Protein AF-A0AAV7XD16-F1 (afdb_monomer_lite)

Radius of gyration: 19.76 Å; chains: 1; bounding box: 49×24×53 Å

Structure (mmCIF, N/CA/C/O backbone):
data_AF-A0AAV7XD16-F1
#
_entry.id   AF-A0AAV7XD16-F1
#
loop_
_atom_site.group_PDB
_atom_site.id
_atom_site.type_symbol
_atom_site.label_atom_id
_atom_site.label_alt_id
_atom_site.label_comp_id
_atom_site.label_asym_id
_atom_site.label_entity_id
_atom_site.label_seq_id
_atom_site.pdbx_PDB_ins_code
_atom_site.Cartn_x
_atom_site.Cartn_y
_atom_site.Cartn_z
_atom_site.occupancy
_atom_site.B_iso_or_equiv
_atom_site.auth_seq_id
_atom_site.auth_comp_id
_atom_site.auth_asym_id
_atom_site.auth_atom_id
_atom_site.pdbx_PDB_model_num
ATOM 1 N N . MET A 1 1 ? 28.826 -6.488 -19.666 1.00 58.09 1 MET A N 1
ATOM 2 C CA . MET A 1 1 ? 28.669 -5.156 -19.041 1.00 58.09 1 MET A CA 1
ATOM 3 C C . MET A 1 1 ? 27.207 -4.974 -18.677 1.00 58.09 1 MET A C 1
ATOM 5 O O . MET A 1 1 ? 26.361 -5.165 -19.542 1.00 58.09 1 MET A O 1
ATOM 9 N N . ILE A 1 2 ? 26.902 -4.695 -17.409 1.00 67.06 2 ILE A N 1
ATOM 10 C CA . ILE A 1 2 ? 25.528 -4.376 -17.000 1.00 67.06 2 ILE A CA 1
ATOM 11 C C . ILE A 1 2 ? 25.176 -2.966 -17.464 1.00 67.06 2 ILE A C 1
ATOM 13 O O . ILE A 1 2 ? 26.035 -2.087 -17.530 1.00 67.06 2 ILE A O 1
ATOM 17 N N . CYS A 1 3 ? 23.913 -2.755 -17.802 1.00 69.50 3 CYS A N 1
ATOM 18 C CA . CYS A 1 3 ? 23.423 -1.446 -18.172 1.00 69.50 3 CYS A CA 1
ATOM 19 C C . CYS A 1 3 ? 23.432 -0.533 -16.936 1.00 69.50 3 CYS A C 1
ATOM 21 O O . CYS A 1 3 ? 22.629 -0.709 -16.030 1.00 69.50 3 CYS A O 1
ATOM 23 N N . GLY A 1 4 ? 24.297 0.483 -16.889 1.00 72.50 4 GLY A N 1
ATOM 24 C CA . GLY A 1 4 ? 24.268 1.509 -15.830 1.00 72.50 4 GLY A CA 1
ATOM 25 C C . GLY A 1 4 ? 23.013 2.397 -15.855 1.00 72.50 4 GLY A C 1
ATOM 26 O O . GLY A 1 4 ? 22.942 3.383 -15.128 1.00 72.50 4 GLY A O 1
ATOM 27 N N . ARG A 1 5 ? 22.030 2.079 -16.713 1.00 80.44 5 ARG A N 1
ATOM 28 C CA . ARG A 1 5 ? 20.750 2.778 -16.781 1.00 80.44 5 ARG A CA 1
ATOM 29 C C . ARG A 1 5 ? 19.844 2.359 -15.644 1.00 80.44 5 ARG A C 1
ATOM 31 O O . ARG A 1 5 ? 20.054 1.405 -14.903 1.00 80.44 5 ARG A O 1
ATOM 38 N N . THR A 1 6 ? 18.784 3.115 -15.546 1.00 80.94 6 THR A N 1
ATOM 39 C CA . THR A 1 6 ? 18.104 3.403 -14.318 1.00 80.94 6 THR A CA 1
ATOM 40 C C . THR A 1 6 ? 16.620 3.194 -14.631 1.00 80.94 6 THR A C 1
ATOM 42 O O . THR A 1 6 ? 16.165 3.521 -15.731 1.00 80.94 6 THR A O 1
ATOM 45 N N . LYS A 1 7 ? 15.888 2.455 -13.786 1.00 80.75 7 LYS A N 1
ATOM 46 C CA . LYS A 1 7 ? 14.534 1.986 -14.136 1.00 80.75 7 LYS A CA 1
ATOM 47 C C . LYS A 1 7 ? 13.590 3.190 -14.302 1.00 80.75 7 LYS A C 1
ATOM 49 O O . LYS A 1 7 ? 13.417 3.924 -13.325 1.00 80.75 7 LYS A O 1
ATOM 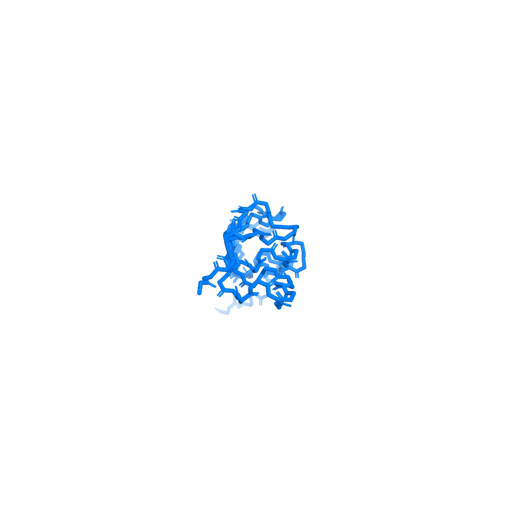54 N N . PRO A 1 8 ? 12.973 3.393 -15.483 1.00 72.12 8 PRO A N 1
ATOM 55 C CA . PRO A 1 8 ? 12.052 4.507 -15.690 1.00 72.12 8 PRO A CA 1
ATOM 56 C C . PRO A 1 8 ? 10.834 4.349 -14.772 1.00 72.12 8 PRO A C 1
ATOM 58 O O . PRO A 1 8 ? 10.316 3.244 -14.617 1.00 72.12 8 PRO A O 1
ATOM 61 N N . GLY A 1 9 ? 10.409 5.440 -14.131 1.00 70.75 9 GLY A N 1
ATOM 62 C CA . GLY A 1 9 ? 9.250 5.443 -13.229 1.00 70.75 9 GLY A CA 1
ATOM 63 C C . GLY A 1 9 ? 9.507 4.896 -11.822 1.00 70.75 9 GLY A C 1
ATOM 64 O O . GLY A 1 9 ? 8.560 4.730 -11.062 1.00 70.75 9 GLY A O 1
ATOM 65 N N . CYS A 1 10 ? 10.759 4.622 -11.442 1.00 76.19 10 CYS A N 1
ATOM 66 C CA . CYS A 1 10 ? 11.071 4.259 -10.063 1.00 76.19 10 CYS A CA 1
ATOM 67 C C . CYS A 1 10 ? 11.648 5.449 -9.290 1.00 76.19 10 CYS A C 1
ATOM 69 O O . CYS A 1 10 ? 12.763 5.886 -9.572 1.00 76.19 10 CYS A O 1
ATOM 71 N N . SER A 1 11 ? 10.931 5.917 -8.264 1.00 72.44 11 SER A N 1
ATOM 72 C CA . SER A 1 11 ? 11.336 7.052 -7.413 1.00 72.44 11 SER A CA 1
ATOM 73 C C . SER A 1 11 ? 12.666 6.836 -6.684 1.00 72.44 11 SER A C 1
ATOM 75 O O . SER A 1 11 ? 13.329 7.793 -6.308 1.00 72.44 11 SER A O 1
ATOM 77 N N . MET A 1 12 ? 13.071 5.575 -6.498 1.00 69.56 12 MET A N 1
ATOM 78 C CA . MET A 1 12 ? 14.339 5.187 -5.864 1.00 69.56 12 MET A CA 1
ATOM 79 C C . MET A 1 12 ? 15.454 4.897 -6.874 1.00 69.56 12 MET A C 1
ATOM 81 O O . MET A 1 12 ? 16.534 4.448 -6.506 1.00 69.56 12 MET A O 1
ATOM 85 N N . GLN A 1 13 ? 15.186 5.140 -8.158 1.00 74.56 13 GLN A N 1
ATOM 86 C CA . GLN A 1 13 ? 16.166 5.123 -9.229 1.00 74.56 13 GLN A CA 1
ATOM 87 C C . GLN A 1 13 ? 17.024 3.840 -9.276 1.00 74.56 13 GLN A C 1
ATOM 89 O O . GLN A 1 13 ? 18.244 3.874 -9.401 1.00 74.56 13 GLN A O 1
ATOM 94 N N . HIS A 1 14 ? 16.383 2.669 -9.191 1.00 83.06 14 HIS A N 1
ATOM 95 C CA . HIS A 1 14 ? 17.114 1.402 -9.188 1.00 83.06 14 HIS A CA 1
ATOM 96 C C . HIS A 1 14 ? 17.863 1.144 -10.495 1.00 83.06 14 HIS A C 1
ATOM 98 O O . HIS A 1 14 ? 17.347 1.376 -11.592 1.00 83.06 14 HIS A O 1
ATOM 104 N N . ILE A 1 15 ? 19.065 0.591 -10.361 1.00 82.00 15 ILE A N 1
ATOM 105 C CA . ILE A 1 15 ? 19.943 0.276 -11.483 1.00 82.00 15 ILE A CA 1
ATOM 106 C C . ILE A 1 15 ? 19.420 -0.971 -12.197 1.00 82.00 15 ILE A C 1
ATOM 108 O O . ILE A 1 15 ? 19.076 -1.989 -11.590 1.00 82.00 15 ILE A O 1
ATOM 112 N N . CYS A 1 16 ? 19.348 -0.900 -13.516 1.00 81.62 16 CYS A N 1
ATOM 113 C CA . CYS A 1 16 ? 18.924 -2.006 -14.343 1.00 81.62 16 CYS A CA 1
ATOM 114 C C . CYS A 1 16 ? 20.057 -3.016 -14.524 1.00 81.62 16 CYS A C 1
ATOM 116 O O . CYS A 1 16 ? 20.951 -2.837 -15.337 1.00 81.62 16 CYS A O 1
ATOM 118 N N . ARG A 1 17 ? 19.971 -4.157 -13.837 1.00 77.25 17 ARG A N 1
ATOM 119 C CA . ARG A 1 17 ? 20.962 -5.237 -13.988 1.00 77.25 17 ARG A CA 1
ATOM 120 C C . ARG A 1 17 ? 20.873 -6.002 -15.325 1.00 77.25 17 ARG A C 1
ATOM 122 O O . ARG A 1 17 ? 21.654 -6.922 -15.538 1.00 77.25 17 ARG A O 1
ATOM 129 N N . LYS A 1 18 ? 19.931 -5.659 -16.215 1.00 78.12 18 LYS A N 1
ATOM 130 C CA . LYS A 1 18 ? 19.819 -6.288 -17.543 1.00 78.12 18 LYS A CA 1
ATOM 131 C C . LYS A 1 18 ? 20.859 -5.725 -18.520 1.00 78.12 18 LYS A C 1
ATOM 133 O O . LYS A 1 18 ? 21.521 -4.721 -18.257 1.00 78.12 18 LYS A O 1
ATOM 138 N N . GLU A 1 19 ? 21.007 -6.403 -19.649 1.00 79.81 19 GLU A N 1
ATOM 139 C CA . GLU A 1 19 ? 21.876 -5.992 -20.751 1.00 79.81 19 GLU A CA 1
ATOM 140 C C . GLU A 1 19 ? 21.350 -4.718 -21.428 1.00 79.81 19 GLU A C 1
ATOM 142 O O . GLU A 1 19 ? 20.143 -4.503 -21.505 1.00 79.81 19 GLU A O 1
ATOM 147 N N . CYS A 1 20 ? 22.244 -3.873 -21.951 1.00 76.88 20 CYS A N 1
ATOM 148 C CA . CYS A 1 20 ? 21.880 -2.590 -22.571 1.00 76.88 20 CYS A CA 1
ATOM 149 C C . CYS A 1 20 ? 20.882 -2.712 -23.737 1.00 76.88 20 CYS A C 1
ATOM 151 O O . CYS A 1 20 ? 20.109 -1.784 -23.973 1.00 76.88 20 CYS A O 1
ATOM 153 N N . HIS A 1 21 ? 20.886 -3.825 -24.465 1.00 81.38 21 HIS A N 1
ATOM 154 C CA . HIS A 1 21 ? 19.953 -4.039 -25.573 1.00 81.38 21 HIS A CA 1
ATOM 155 C C . HIS A 1 21 ? 18.558 -4.479 -25.121 1.00 81.38 21 HIS A C 1
ATOM 157 O O . HIS A 1 21 ? 17.621 -4.430 -25.911 1.00 81.38 21 HIS A O 1
ATOM 163 N N . VAL A 1 22 ? 18.395 -4.883 -23.859 1.00 81.69 22 VAL A N 1
ATOM 164 C CA . VAL A 1 22 ? 17.124 -5.395 -23.355 1.00 81.69 22 VAL A CA 1
ATOM 165 C C . VAL A 1 22 ? 16.360 -4.265 -22.668 1.00 81.69 22 VAL A C 1
ATOM 167 O O . VAL A 1 22 ? 16.908 -3.611 -21.771 1.00 81.69 22 VAL A O 1
ATOM 170 N N . PRO A 1 23 ? 15.082 -4.033 -23.022 1.00 79.56 23 PRO A N 1
ATOM 171 C CA . PRO A 1 23 ? 14.257 -3.088 -22.297 1.00 79.56 23 PRO A CA 1
ATOM 172 C C . PRO A 1 23 ? 14.184 -3.521 -20.837 1.00 79.56 23 PRO A C 1
ATOM 1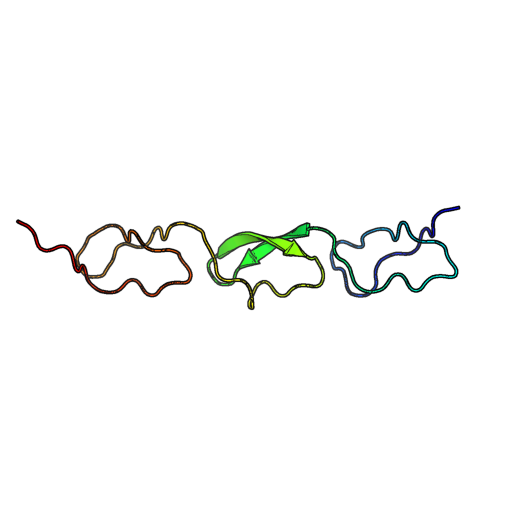74 O O . PRO A 1 23 ? 13.788 -4.635 -20.486 1.00 79.56 23 PRO A O 1
ATOM 177 N N . CYS A 1 24 ? 14.599 -2.611 -19.965 1.00 76.25 24 CYS A N 1
ATOM 178 C CA . CYS A 1 24 ? 14.640 -2.872 -18.543 1.00 76.25 24 CYS A CA 1
ATOM 179 C C . CYS A 1 24 ? 13.244 -3.188 -17.982 1.00 76.25 24 CYS A C 1
ATOM 181 O O . CYS A 1 24 ? 13.156 -3.955 -17.027 1.00 76.25 24 CYS A O 1
ATOM 183 N N . GLY A 1 25 ? 12.172 -2.673 -18.587 1.00 79.31 25 GLY A N 1
ATOM 184 C CA . GLY A 1 25 ? 10.813 -2.851 -18.085 1.00 79.31 25 GLY A CA 1
ATOM 185 C C . GLY A 1 25 ? 10.614 -2.187 -16.723 1.00 79.31 25 GLY A C 1
ATOM 186 O O . GLY A 1 25 ? 11.458 -1.406 -16.267 1.00 79.31 25 GLY A O 1
ATOM 187 N N . GLY A 1 26 ? 9.496 -2.521 -16.084 1.00 78.00 26 GLY A N 1
ATOM 188 C CA . GLY A 1 26 ? 9.132 -2.003 -14.775 1.00 78.00 26 GLY A CA 1
ATOM 189 C C . GLY A 1 26 ? 10.067 -2.454 -13.648 1.00 78.00 26 GLY A C 1
ATOM 190 O O . GLY A 1 26 ? 10.943 -3.317 -13.804 1.00 78.00 26 GLY A O 1
ATOM 191 N N . CYS A 1 27 ? 9.945 -1.779 -12.509 1.00 84.00 27 CYS A N 1
ATOM 192 C CA . CYS A 1 27 ? 10.809 -1.997 -11.363 1.00 84.00 27 CYS A CA 1
ATOM 193 C C . CYS A 1 27 ? 10.151 -2.936 -10.342 1.00 84.00 27 CYS A C 1
ATOM 195 O O . CYS A 1 27 ? 9.336 -2.504 -9.532 1.00 84.00 27 CYS A O 1
ATOM 197 N N . ASP A 1 28 ? 10.593 -4.194 -10.357 1.00 81.94 28 ASP A N 1
ATOM 198 C CA . ASP A 1 28 ? 10.181 -5.279 -9.445 1.00 81.94 28 ASP A CA 1
ATOM 199 C C . ASP A 1 28 ? 10.852 -5.200 -8.054 1.00 81.94 28 ASP A C 1
ATOM 201 O O . ASP A 1 28 ? 10.639 -6.016 -7.162 1.00 81.94 28 ASP A O 1
ATOM 205 N N . VAL A 1 29 ? 11.715 -4.202 -7.836 1.00 84.88 29 VAL A N 1
ATOM 206 C CA . VAL A 1 29 ? 12.430 -4.064 -6.564 1.00 84.88 29 VAL A CA 1
ATOM 207 C C . VAL A 1 29 ? 11.438 -3.727 -5.459 1.00 84.88 29 VAL A C 1
ATOM 209 O O . VAL A 1 29 ? 10.723 -2.728 -5.545 1.00 84.88 29 VAL A O 1
ATOM 212 N N . LYS A 1 30 ? 11.435 -4.537 -4.399 1.00 88.31 30 LYS A N 1
ATOM 213 C CA . LYS A 1 30 ? 10.612 -4.312 -3.211 1.00 88.31 30 LYS A CA 1
ATOM 214 C C . LYS A 1 30 ? 11.159 -3.132 -2.409 1.00 88.31 30 LYS A C 1
ATOM 216 O O . LYS A 1 30 ? 12.204 -3.245 -1.773 1.00 88.31 30 LYS A O 1
ATOM 221 N N . VAL A 1 31 ? 10.435 -2.025 -2.427 1.00 88.06 31 VAL A N 1
ATOM 222 C CA . VAL A 1 31 ? 10.689 -0.812 -1.647 1.00 88.06 31 VAL A CA 1
ATOM 223 C C . VAL A 1 31 ? 9.694 -0.694 -0.508 1.00 88.06 31 VAL A C 1
ATOM 225 O O . VAL A 1 31 ? 8.559 -1.155 -0.596 1.00 88.06 31 VAL A O 1
ATOM 228 N N . GLU A 1 32 ? 10.120 -0.069 0.579 1.00 89.94 32 GLU A N 1
ATOM 229 C CA . GLU A 1 32 ? 9.221 0.274 1.672 1.00 89.94 32 GLU A CA 1
ATOM 230 C C . GLU A 1 32 ? 8.396 1.505 1.274 1.00 89.94 32 GLU A C 1
ATOM 232 O O . GLU A 1 32 ? 8.944 2.586 1.067 1.00 89.94 32 GLU A O 1
ATOM 237 N N . LYS A 1 33 ? 7.083 1.327 1.121 1.00 88.50 33 LYS A N 1
ATOM 238 C CA . LYS A 1 33 ? 6.120 2.398 0.849 1.00 88.50 33 LYS A CA 1
ATOM 239 C C . LYS A 1 33 ? 5.196 2.573 2.042 1.00 88.50 33 LYS A C 1
ATOM 241 O O . LYS A 1 33 ? 4.803 1.595 2.676 1.00 88.50 33 LYS A O 1
ATOM 246 N N . GLU A 1 34 ? 4.830 3.813 2.327 1.00 88.94 34 GLU A N 1
ATOM 247 C CA . GLU A 1 34 ? 3.813 4.121 3.326 1.00 88.94 34 GLU A CA 1
ATOM 248 C C . GLU A 1 34 ? 2.425 4.046 2.683 1.00 88.94 34 GLU A C 1
ATOM 250 O O . GLU A 1 34 ? 2.170 4.652 1.643 1.00 88.94 34 GLU A O 1
ATOM 255 N N . LEU A 1 35 ? 1.545 3.235 3.267 1.00 88.69 35 LEU A N 1
ATOM 256 C CA . LEU A 1 35 ? 0.159 3.105 2.835 1.00 88.69 35 LEU A CA 1
ATOM 257 C C . LEU A 1 35 ? -0.644 4.334 3.272 1.00 88.69 35 LEU A C 1
ATOM 259 O O . LEU A 1 35 ? -0.290 4.968 4.266 1.00 88.69 35 LEU A O 1
ATOM 263 N N . PRO A 1 36 ? -1.802 4.608 2.643 1.00 83.12 36 PRO A N 1
ATOM 264 C CA . PRO A 1 36 ? -2.699 5.689 3.071 1.00 83.12 36 PRO A CA 1
ATOM 265 C C . PRO A 1 36 ? -3.188 5.547 4.524 1.00 83.12 36 PRO A C 1
ATOM 267 O O . PRO A 1 36 ? -3.681 6.499 5.115 1.00 83.12 36 PRO A O 1
ATOM 270 N N . CYS A 1 37 ? -3.044 4.363 5.125 1.00 81.69 37 CYS A N 1
ATOM 271 C CA . CYS A 1 37 ? -3.319 4.135 6.540 1.00 81.69 37 CYS A CA 1
ATOM 272 C C . CYS A 1 37 ? -2.145 4.468 7.485 1.00 81.69 37 CYS A C 1
ATOM 274 O O . CYS A 1 37 ? -2.271 4.229 8.685 1.00 81.69 37 CYS A O 1
ATOM 276 N N . GLY A 1 38 ? -1.008 4.948 6.968 1.00 84.12 38 GLY A N 1
ATOM 277 C CA . GLY A 1 38 ? 0.208 5.279 7.723 1.00 84.12 38 GLY A CA 1
ATOM 278 C C . GLY A 1 38 ? 1.108 4.085 8.065 1.00 84.12 38 GLY A C 1
ATOM 279 O O . GLY A 1 38 ? 2.070 4.227 8.815 1.00 84.12 38 GLY A O 1
ATOM 280 N N . HIS A 1 39 ? 0.807 2.885 7.560 1.00 86.50 39 HIS A N 1
ATOM 281 C CA . HIS A 1 39 ? 1.656 1.710 7.772 1.00 86.50 39 HIS A CA 1
ATOM 282 C C . HIS A 1 39 ? 2.682 1.571 6.655 1.00 86.50 39 HIS A C 1
ATOM 284 O O . HIS A 1 39 ? 2.344 1.673 5.479 1.00 86.50 39 HIS A O 1
ATOM 290 N N . LYS A 1 40 ? 3.924 1.258 7.018 1.00 88.31 40 LYS A N 1
ATOM 291 C CA . LYS A 1 40 ? 4.990 0.976 6.056 1.00 88.31 40 LYS A CA 1
ATOM 292 C C . LYS A 1 40 ? 4.922 -0.475 5.592 1.00 88.31 40 LYS A C 1
ATOM 294 O O . LYS A 1 40 ? 4.779 -1.386 6.407 1.00 88.31 40 LYS A O 1
ATOM 299 N N . TYR A 1 41 ? 5.022 -0.697 4.288 1.00 87.56 41 TYR A N 1
ATOM 300 C CA . TYR A 1 41 ? 4.927 -2.021 3.683 1.00 87.56 41 TYR A CA 1
ATOM 301 C C . TYR A 1 41 ? 5.909 -2.176 2.531 1.00 87.56 41 TYR A C 1
ATOM 303 O O . TYR A 1 41 ? 6.156 -1.237 1.780 1.00 87.56 41 TYR A O 1
ATOM 311 N N . LYS A 1 42 ? 6.453 -3.383 2.360 1.00 89.69 42 LYS A N 1
ATOM 312 C CA . LYS A 1 42 ? 7.358 -3.688 1.246 1.00 89.69 42 LYS A CA 1
ATOM 313 C C . LYS A 1 42 ? 6.553 -4.042 0.000 1.00 89.69 42 LYS A C 1
ATOM 315 O O . LYS A 1 42 ? 5.946 -5.111 -0.056 1.00 89.69 42 LYS A O 1
ATOM 320 N N . LEU A 1 43 ? 6.561 -3.150 -0.981 1.00 88.25 43 LEU A N 1
ATOM 321 C CA . LEU A 1 43 ? 5.867 -3.284 -2.260 1.00 88.25 43 LEU A CA 1
ATOM 322 C C . LEU A 1 43 ? 6.831 -3.080 -3.409 1.00 88.25 43 LEU A C 1
ATOM 324 O O . LEU A 1 43 ? 7.858 -2.432 -3.255 1.00 88.25 43 LEU A O 1
ATOM 328 N N . GLU A 1 44 ? 6.514 -3.634 -4.570 1.00 87.88 44 GLU A N 1
ATOM 329 C CA . GLU A 1 44 ? 7.312 -3.380 -5.764 1.00 87.88 44 GLU A CA 1
ATOM 330 C C . GLU A 1 44 ? 7.336 -1.875 -6.066 1.00 87.88 44 GLU A C 1
ATOM 332 O O . GLU A 1 44 ? 6.347 -1.167 -5.862 1.00 87.88 44 GLU A O 1
ATOM 337 N N . CYS A 1 45 ? 8.469 -1.355 -6.543 1.00 86.06 45 CYS A N 1
ATOM 338 C CA . CYS A 1 45 ? 8.604 0.072 -6.845 1.00 86.06 45 CYS A CA 1
ATOM 339 C C . CYS A 1 45 ? 7.540 0.525 -7.854 1.00 86.06 45 CYS A C 1
ATOM 341 O O . CYS A 1 45 ? 6.990 1.614 -7.703 1.00 86.06 45 CYS A O 1
ATOM 343 N N . GLN A 1 46 ? 7.196 -0.343 -8.807 1.00 84.25 46 GLN A N 1
ATOM 344 C CA . GLN A 1 46 ? 6.118 -0.138 -9.776 1.00 84.25 46 GLN A CA 1
ATOM 345 C C . GLN A 1 46 ? 4.693 -0.328 -9.224 1.00 84.25 46 GLN A C 1
ATOM 347 O O . GLN A 1 46 ? 3.752 0.076 -9.891 1.00 84.25 46 GLN A O 1
ATOM 352 N N . ALA A 1 47 ? 4.515 -0.953 -8.055 1.00 86.56 47 ALA A N 1
ATOM 353 C CA . ALA A 1 47 ? 3.195 -1.250 -7.500 1.00 86.56 47 ALA A CA 1
ATOM 354 C C . ALA A 1 47 ? 2.660 -0.093 -6.649 1.00 86.56 47 ALA A C 1
ATOM 356 O O . ALA A 1 47 ? 3.400 0.508 -5.861 1.00 86.56 47 ALA A O 1
ATOM 357 N N . ASP A 1 48 ? 1.366 0.190 -6.753 1.00 85.88 48 ASP A N 1
ATOM 358 C CA . ASP A 1 48 ? 0.722 1.252 -5.989 1.00 85.88 48 ASP A CA 1
ATOM 359 C C . ASP A 1 48 ? 0.434 0.836 -4.535 1.00 85.88 48 ASP A C 1
ATOM 361 O O . ASP A 1 48 ? -0.180 -0.205 -4.288 1.00 85.88 48 ASP A O 1
ATOM 365 N N . PRO A 1 49 ? 0.824 1.649 -3.533 1.00 84.88 49 PRO A N 1
ATOM 366 C C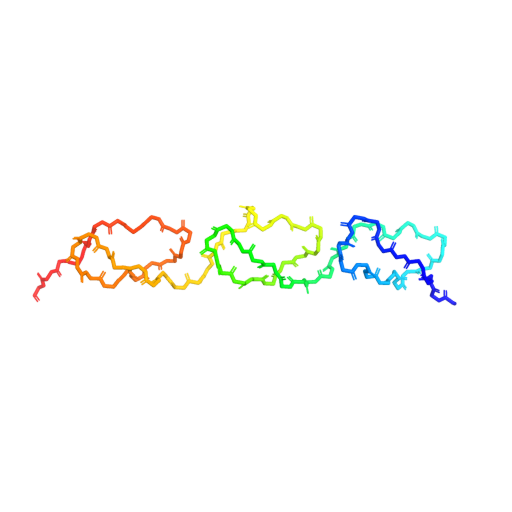A . PRO A 1 49 ? 0.514 1.365 -2.133 1.00 84.88 49 PRO A CA 1
ATOM 367 C C . PRO A 1 49 ? -0.982 1.462 -1.823 1.00 84.88 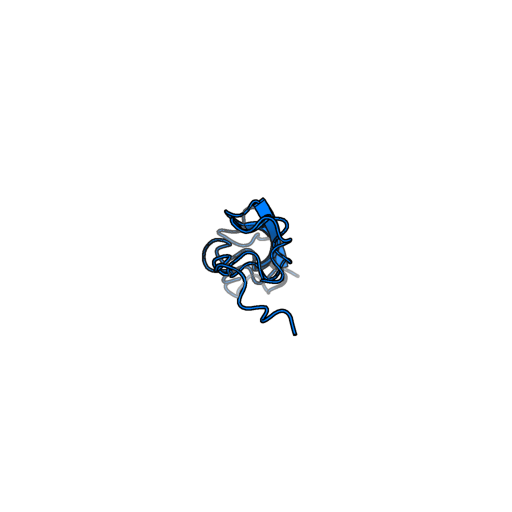49 PRO A C 1
ATOM 369 O O . PRO A 1 49 ? -1.428 0.881 -0.839 1.00 84.88 49 PRO A O 1
ATOM 372 N N . ALA A 1 50 ? -1.753 2.167 -2.654 1.00 82.81 50 ALA A N 1
ATOM 373 C CA . ALA A 1 50 ? -3.204 2.248 -2.534 1.00 82.81 50 ALA A CA 1
ATOM 374 C C . ALA A 1 50 ? -3.903 0.925 -2.888 1.00 82.81 50 ALA A C 1
ATOM 376 O O . ALA A 1 50 ? -4.925 0.606 -2.288 1.00 82.81 50 ALA A O 1
ATOM 377 N N . ASP A 1 51 ? -3.334 0.141 -3.810 1.00 85.81 51 ASP A N 1
ATOM 378 C CA . ASP A 1 51 ? -3.858 -1.181 -4.176 1.00 85.81 51 ASP A CA 1
ATOM 379 C C . ASP A 1 51 ? -3.566 -2.224 -3.082 1.00 85.81 51 ASP A C 1
ATOM 381 O O . ASP A 1 51 ? -4.298 -3.197 -2.879 1.00 85.81 51 ASP A O 1
ATOM 385 N N . LYS A 1 52 ? -2.509 -1.998 -2.289 1.00 85.69 52 LYS A N 1
ATOM 386 C CA . LYS A 1 52 ? -2.142 -2.931 -1.231 1.00 85.69 52 LYS A CA 1
ATOM 387 C C . LYS A 1 52 ? -3.048 -2.813 -0.009 1.00 85.69 52 LYS A C 1
ATOM 389 O O . LYS A 1 52 ? -3.041 -1.833 0.731 1.00 85.69 52 LYS A O 1
ATOM 394 N N . GLN A 1 53 ? -3.684 -3.930 0.324 1.00 83.88 53 GLN A N 1
ATOM 395 C CA . GLN A 1 53 ? -4.358 -4.107 1.604 1.00 83.88 53 GLN A CA 1
ATOM 396 C C . GLN A 1 53 ? -3.348 -4.233 2.751 1.00 83.88 53 GLN A C 1
ATOM 398 O O . GLN A 1 53 ? -2.521 -5.148 2.798 1.00 83.88 53 GLN A O 1
ATOM 403 N N . CYS A 1 54 ? -3.431 -3.311 3.708 1.00 84.69 54 CYS A N 1
ATOM 404 C CA . CYS A 1 54 ? -2.594 -3.322 4.897 1.00 84.69 54 CYS A CA 1
ATOM 405 C C . CYS A 1 54 ? -2.884 -4.547 5.780 1.00 84.69 54 CYS A C 1
ATOM 407 O O . CYS A 1 54 ? -3.949 -4.644 6.395 1.00 84.69 54 CYS A O 1
ATOM 409 N N . THR A 1 55 ? -1.918 -5.461 5.894 1.00 82.38 55 THR A N 1
ATOM 410 C CA . THR A 1 55 ? -1.997 -6.641 6.776 1.00 82.38 55 THR A CA 1
ATOM 411 C C . THR A 1 55 ? -1.424 -6.383 8.174 1.00 82.38 55 THR A C 1
ATOM 413 O O . THR A 1 55 ? -1.170 -7.325 8.920 1.00 82.38 55 THR A O 1
ATOM 416 N N . TYR A 1 56 ? -1.183 -5.122 8.548 1.00 83.00 56 TYR A N 1
ATOM 417 C CA . TYR A 1 56 ? -0.846 -4.792 9.932 1.00 83.00 56 TYR A CA 1
ATOM 418 C C . TYR A 1 56 ? -2.074 -4.912 10.828 1.00 83.00 56 TYR A C 1
ATOM 420 O O . TYR A 1 56 ? -3.194 -4.587 10.423 1.00 83.00 56 TYR A O 1
ATOM 428 N N . ARG A 1 57 ? -1.846 -5.339 12.075 1.00 79.56 57 ARG A N 1
ATOM 429 C CA . ARG A 1 57 ? -2.882 -5.359 13.107 1.00 79.56 57 ARG A CA 1
ATOM 430 C C . ARG A 1 57 ? -3.380 -3.943 13.352 1.00 79.56 57 ARG A C 1
ATOM 432 O O . ARG A 1 57 ? -2.587 -3.027 13.576 1.00 79.56 57 ARG A O 1
ATOM 439 N N . CYS A 1 58 ? -4.693 -3.772 13.322 1.00 79.94 58 CYS A N 1
ATOM 440 C CA . CYS A 1 58 ? -5.302 -2.489 13.597 1.00 79.94 58 CYS A CA 1
ATOM 441 C C . CYS A 1 58 ? -5.016 -2.085 15.051 1.00 79.94 58 CYS A C 1
ATOM 443 O O . CYS A 1 58 ? -5.347 -2.811 15.982 1.00 79.94 58 CYS A O 1
ATOM 445 N N . LYS A 1 59 ? -4.403 -0.915 15.254 1.00 73.56 59 LYS A N 1
ATOM 446 C CA . LYS A 1 59 ? -4.206 -0.333 16.595 1.00 73.56 59 LYS A CA 1
ATOM 447 C C . LYS A 1 59 ? -5.396 0.518 17.051 1.00 73.56 59 LYS A C 1
ATOM 449 O O . LYS A 1 59 ? -5.328 1.148 18.100 1.00 73.56 59 LYS A O 1
ATOM 454 N N . ARG A 1 60 ? -6.473 0.578 16.256 1.00 74.62 60 ARG A N 1
ATOM 455 C CA . ARG A 1 60 ? -7.680 1.327 16.615 1.00 74.62 60 ARG A CA 1
ATOM 456 C C . ARG A 1 60 ? -8.444 0.588 17.710 1.00 74.62 60 ARG A C 1
ATOM 458 O O . ARG A 1 60 ? -8.494 -0.643 17.734 1.00 74.62 60 ARG A O 1
ATOM 465 N N . VAL A 1 61 ? -9.085 1.359 18.574 1.00 72.88 61 VAL A N 1
ATOM 466 C CA . VAL A 1 61 ? -10.088 0.858 19.510 1.00 72.88 61 VAL A CA 1
ATOM 467 C C . VAL A 1 61 ? -11.437 0.945 18.799 1.00 72.88 61 VAL A C 1
ATOM 469 O O . VAL A 1 61 ? -11.766 1.979 18.217 1.00 72.88 61 VAL A O 1
ATOM 472 N N . ALA A 1 62 ? -12.177 -0.160 18.753 1.00 72.00 62 ALA A N 1
ATOM 473 C CA . ALA A 1 62 ? -13.521 -0.176 18.189 1.00 72.00 62 ALA A CA 1
ATOM 474 C C . ALA A 1 62 ? -14.459 0.700 19.037 1.00 72.00 62 ALA A C 1
ATOM 476 O O . ALA A 1 62 ? -14.194 0.941 20.213 1.00 72.00 62 ALA A O 1
ATOM 477 N N . ALA A 1 63 ? -15.589 1.135 18.471 1.00 69.50 63 ALA A N 1
ATOM 478 C CA . ALA A 1 63 ? -16.556 1.984 19.180 1.00 69.50 63 ALA A CA 1
ATOM 479 C C . ALA A 1 63 ? -17.090 1.361 20.489 1.00 69.50 63 ALA A C 1
ATOM 481 O O . ALA A 1 63 ? -17.547 2.073 21.372 1.00 69.50 63 ALA A O 1
ATOM 482 N N . CYS A 1 64 ? -16.987 0.036 20.641 1.00 73.56 64 CYS A N 1
ATOM 483 C CA . CYS A 1 64 ? -17.318 -0.687 21.868 1.00 73.56 64 CYS A CA 1
ATOM 484 C C . CYS A 1 64 ? -16.237 -0.616 22.968 1.00 73.56 64 CYS A C 1
ATOM 486 O O . CYS A 1 64 ? -16.381 -1.292 23.981 1.00 73.56 64 CYS A O 1
ATOM 488 N N . GLY A 1 65 ? -15.136 0.118 22.766 1.00 73.44 65 GLY A N 1
ATOM 489 C CA . GLY A 1 65 ? -14.046 0.260 23.741 1.00 73.44 65 GLY A CA 1
ATOM 490 C C . GLY A 1 65 ? -12.995 -0.858 23.724 1.00 73.44 65 GLY A C 1
ATOM 491 O O . GLY A 1 65 ? -12.054 -0.818 24.510 1.00 73.44 65 GLY A O 1
ATOM 492 N N . HIS A 1 66 ? -13.103 -1.837 22.818 1.00 76.31 66 HIS A N 1
ATOM 493 C CA . HIS A 1 66 ? -12.160 -2.959 22.719 1.00 76.31 66 HIS A CA 1
ATOM 494 C C . HIS A 1 66 ? -11.102 -2.751 21.629 1.00 76.31 66 HIS A C 1
ATOM 496 O O . HIS A 1 66 ? -11.374 -2.163 20.580 1.00 76.31 66 HIS A O 1
ATOM 502 N N . ALA A 1 67 ? -9.893 -3.282 21.844 1.00 73.12 67 ALA A N 1
ATOM 503 C CA . ALA A 1 67 ? -8.839 -3.274 20.833 1.00 73.12 67 ALA A CA 1
ATOM 504 C C . ALA A 1 67 ? -9.279 -4.067 19.592 1.00 73.12 67 ALA A C 1
ATOM 506 O O . ALA A 1 67 ? -9.652 -5.238 19.684 1.00 73.12 67 ALA A O 1
ATOM 507 N N . CYS A 1 68 ? -9.230 -3.434 18.419 1.00 76.81 68 CYS A N 1
ATOM 508 C CA . CYS A 1 68 ? -9.642 -4.060 17.170 1.00 76.81 68 CYS A CA 1
ATOM 509 C C . CYS A 1 68 ? -8.692 -5.228 16.843 1.00 76.81 68 CYS A C 1
ATOM 511 O O . CYS A 1 68 ? -7.511 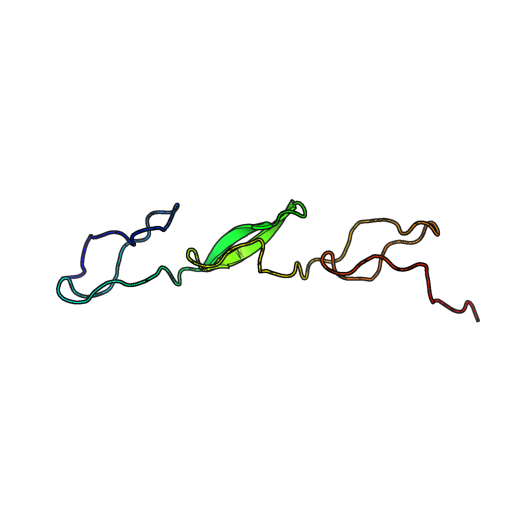-5.043 16.560 1.00 76.81 68 CYS A O 1
ATOM 513 N N . GLY A 1 69 ? -9.203 -6.462 16.891 1.00 71.75 69 GLY A N 1
ATOM 514 C CA . GLY A 1 69 ? -8.437 -7.671 16.558 1.00 71.75 69 GLY A CA 1
ATOM 515 C C . GLY A 1 69 ? -8.204 -7.874 15.057 1.00 71.75 69 GLY A C 1
ATOM 516 O O . GLY A 1 69 ? -7.525 -8.821 14.673 1.00 71.75 69 GLY A O 1
ATOM 517 N N . LYS A 1 70 ? -8.778 -7.001 14.224 1.00 78.75 70 LYS A N 1
ATOM 518 C CA . LYS A 1 70 ? -8.776 -7.088 12.763 1.00 78.75 70 LYS A CA 1
ATOM 519 C C . LYS A 1 70 ? -7.550 -6.430 12.125 1.00 78.75 70 LYS A C 1
ATOM 521 O O . LYS A 1 70 ? -6.773 -5.729 12.784 1.00 78.75 70 LYS A O 1
ATOM 526 N N . LEU A 1 71 ? -7.382 -6.647 10.824 1.00 83.88 71 LEU A N 1
ATOM 527 C CA . LEU A 1 71 ? -6.340 -6.008 10.021 1.00 83.88 71 LEU A CA 1
ATOM 528 C C . LEU A 1 71 ? -6.708 -4.554 9.699 1.00 83.88 71 LEU A C 1
ATOM 530 O O . LEU A 1 71 ? -7.874 -4.176 9.698 1.00 83.88 71 LEU A O 1
ATOM 534 N N . CYS A 1 72 ? -5.712 -3.707 9.439 1.00 82.94 72 CYS A N 1
ATOM 535 C CA . CYS A 1 72 ? -5.925 -2.272 9.230 1.00 82.94 72 CYS A CA 1
ATOM 536 C C . CYS A 1 72 ? -6.772 -1.953 7.983 1.00 82.94 72 CYS A C 1
ATOM 538 O O . CYS A 1 72 ? -7.483 -0.943 7.983 1.00 82.94 72 CYS A O 1
ATOM 540 N N . HIS A 1 73 ? -6.708 -2.812 6.957 1.00 80.69 73 HIS A N 1
ATOM 541 C CA . HIS A 1 73 ? -7.558 -2.718 5.766 1.00 80.69 73 HIS A CA 1
ATOM 542 C C . HIS A 1 73 ? -9.014 -3.121 6.025 1.00 80.69 73 HIS A C 1
ATOM 544 O O . HIS A 1 73 ? -9.890 -2.741 5.255 1.00 80.69 73 HIS A O 1
ATOM 550 N N . GLU A 1 74 ? -9.284 -3.883 7.087 1.00 78.75 74 GLU A N 1
ATOM 551 C CA . GLU A 1 74 ? -10.642 -4.287 7.418 1.00 78.75 74 GLU A CA 1
ATOM 552 C C . GLU A 1 74 ? -11.348 -3.192 8.233 1.00 78.75 74 GLU A C 1
ATOM 554 O O . GLU A 1 74 ? -10.745 -2.568 9.120 1.00 78.75 74 GLU A O 1
ATOM 559 N N . PRO A 1 75 ? -12.650 -2.965 7.988 1.00 72.81 75 PRO A N 1
ATOM 560 C CA . PRO A 1 75 ? -13.448 -2.128 8.864 1.00 72.81 75 PRO A CA 1
ATOM 561 C C . PRO A 1 75 ? -13.520 -2.773 10.253 1.00 72.81 75 PRO A C 1
ATOM 563 O O . PRO A 1 75 ? -13.814 -3.962 10.396 1.00 72.81 75 PRO A O 1
ATOM 566 N N . CYS A 1 76 ? -13.268 -1.979 11.297 1.00 69.69 76 CYS A N 1
ATOM 567 C CA . CYS A 1 76 ? -13.483 -2.418 12.674 1.00 69.69 76 CYS A CA 1
ATOM 568 C C . CYS A 1 76 ? -14.994 -2.478 12.927 1.00 69.69 76 CYS A C 1
ATOM 570 O O . CYS A 1 76 ? -15.606 -1.497 13.343 1.00 69.69 76 CYS A O 1
ATOM 572 N N . THR A 1 77 ? -15.605 -3.621 12.625 1.00 65.50 77 THR A N 1
ATOM 573 C CA . THR A 1 77 ? -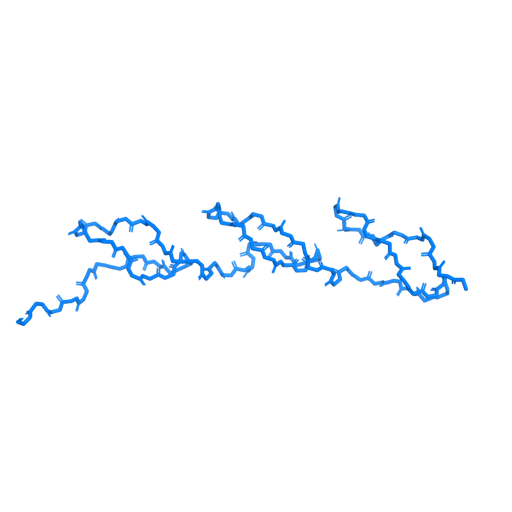17.003 -3.904 12.957 1.00 65.50 77 THR A CA 1
ATOM 574 C C . THR A 1 77 ? -17.175 -4.009 14.477 1.00 65.50 77 THR A C 1
ATOM 576 O O . THR A 1 77 ? -16.237 -4.438 15.160 1.00 65.50 77 THR A O 1
ATOM 579 N N . PRO A 1 78 ? -18.346 -3.638 15.028 1.00 59.56 78 PRO A N 1
ATOM 580 C CA . PRO A 1 78 ? -18.615 -3.770 16.458 1.00 59.56 78 PRO A CA 1
ATOM 581 C C . PRO A 1 78 ? -18.429 -5.225 16.919 1.00 59.56 78 PRO A C 1
ATOM 583 O O . PRO A 1 78 ? -18.677 -6.162 16.159 1.00 59.56 78 PRO A O 1
ATOM 586 N N . CYS A 1 79 ? -17.930 -5.397 18.148 1.00 56.47 79 CYS A N 1
ATOM 587 C CA . CYS A 1 79 ? -17.569 -6.693 18.725 1.00 56.47 79 CYS A CA 1
ATOM 588 C C . CYS A 1 79 ? -18.666 -7.758 18.543 1.00 56.47 79 CYS A C 1
ATOM 590 O O . CYS A 1 79 ? -19.761 -7.616 19.074 1.00 56.47 79 CYS A O 1
ATOM 592 N N . LEU A 1 80 ? -18.322 -8.864 17.872 1.00 61.22 80 LEU A N 1
ATOM 593 C CA . LEU A 1 80 ? -19.114 -10.104 17.809 1.00 61.22 80 LEU A CA 1
ATOM 594 C C . LEU A 1 80 ? -18.714 -11.112 18.902 1.00 61.22 80 LEU A C 1
ATOM 596 O O . LEU A 1 80 ? -19.092 -12.281 18.845 1.00 61.22 80 LEU A O 1
ATOM 600 N N . THR A 1 81 ? -17.929 -10.694 19.897 1.00 53.47 81 THR A N 1
ATOM 601 C CA . THR A 1 81 ? -17.627 -11.530 21.059 1.00 53.47 81 THR A CA 1
ATOM 602 C C . THR A 1 81 ? -18.902 -11.698 21.879 1.00 53.47 81 THR A C 1
ATOM 604 O O . THR A 1 81 ? -19.250 -10.826 22.675 1.00 53.47 81 THR A O 1
ATOM 607 N N . LYS A 1 82 ? -19.605 -12.820 21.688 1.00 50.81 82 LYS A N 1
ATOM 608 C CA . LYS A 1 82 ? -20.497 -13.347 22.720 1.00 50.81 82 LYS A CA 1
ATOM 609 C C . LYS A 1 82 ? -19.633 -13.586 23.956 1.00 50.81 82 LYS A C 1
ATOM 611 O O . LYS A 1 82 ? -18.819 -14.503 23.964 1.00 50.81 82 LYS A O 1
ATOM 616 N N . VAL A 1 83 ? -19.780 -12.726 24.959 1.00 52.91 83 VAL A N 1
ATOM 617 C CA . VAL A 1 83 ? -19.397 -13.061 26.331 1.00 52.91 83 VAL A CA 1
ATOM 618 C C . VAL A 1 83 ? -20.213 -14.306 26.689 1.00 52.91 83 VAL A C 1
ATOM 620 O O . VAL A 1 83 ? -21.438 -14.282 26.564 1.00 52.91 83 VAL A O 1
ATOM 623 N N . SER A 1 84 ? -19.543 -15.412 26.998 1.00 45.81 84 SER A N 1
ATOM 624 C CA . SER A 1 84 ? -20.138 -16.601 27.622 1.00 45.81 84 SER A CA 1
ATOM 625 C C . SER A 1 84 ? -19.577 -16.731 29.023 1.00 45.81 84 SER A C 1
ATOM 627 O O . SER A 1 84 ? -18.384 -16.386 29.184 1.00 45.81 84 SER A O 1
#

Secondary structure (DSSP, 8-state):
-----B-TT-TT--B--S-TTS---S---EEEEE-TTS-EEEEETTS-TTTS---SBP-PBPTTSSB--SBTTS--PPP-----

Organism: NCBI:txid439358

Sequence (84 aa):
MICGRTKPGCSMQHICRKECHVPCGGCDVKVEKELPCGHKYKLECQADPADKQCTYRCKRVAACGHACGKLCHEPCTPCLTKVS

pLDDT: mean 77.58, std 9.54, range [45.81, 89.94]

Foldseek 3Di:
DAQQAFAPQQPVGDGQRDDPVDNSDAFQAFDFDQAPLRDTDTGGSPDDSPPDFAQDQDQDQPPVRHGQRDGPSDPSDPDPDPDD